Protein AF-A0A848Y6T7-F1 (afdb_monomer)

Radius of gyration: 13.12 Å; Cα contacts (8 Å, |Δi|>4): 16; chains: 1; bounding box: 25×22×40 Å

Foldseek 3Di:
DDPVLVVVVVVVVVVDDDDDDPCVPPCPVVVVSCVSVVHDDDPPDPDDD

Structure (mmCIF, N/CA/C/O backbone):
data_AF-A0A848Y6T7-F1
#
_entry.id   AF-A0A848Y6T7-F1
#
loop_
_atom_site.group_PDB
_atom_site.id
_atom_site.type_symbol
_atom_site.label_atom_id
_atom_site.label_alt_id
_atom_site.label_comp_id
_atom_site.label_asym_id
_atom_site.label_entity_id
_atom_site.label_seq_id
_atom_site.pdbx_PDB_ins_code
_atom_site.Cartn_x
_atom_site.Cartn_y
_atom_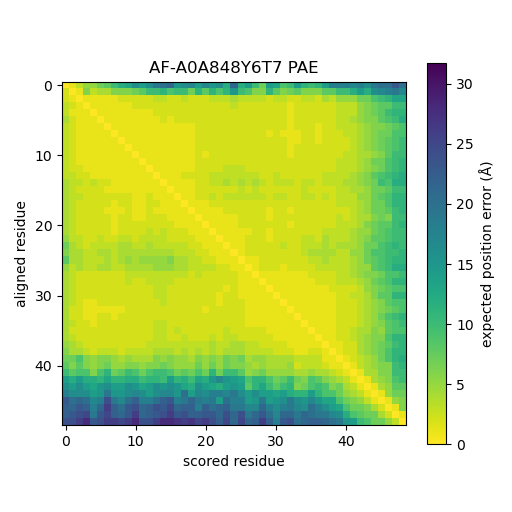site.Cartn_z
_atom_site.occupancy
_atom_site.B_iso_or_equiv
_atom_site.auth_seq_id
_atom_site.auth_comp_id
_atom_site.auth_asym_id
_atom_site.auth_atom_id
_atom_site.pdbx_PDB_model_num
ATOM 1 N N . VAL A 1 1 ? 6.827 -11.915 2.831 1.00 62.03 1 VAL A N 1
ATOM 2 C CA . VAL A 1 1 ? 5.974 -10.703 2.869 1.00 62.03 1 VAL A CA 1
ATOM 3 C C . VAL A 1 1 ? 6.900 -9.496 2.793 1.00 62.03 1 VAL A C 1
ATOM 5 O O . VAL A 1 1 ? 7.965 -9.559 3.388 1.00 62.03 1 VAL A O 1
ATOM 8 N N . SER A 1 2 ? 6.594 -8.479 1.981 1.00 84.88 2 SER A N 1
ATOM 9 C CA 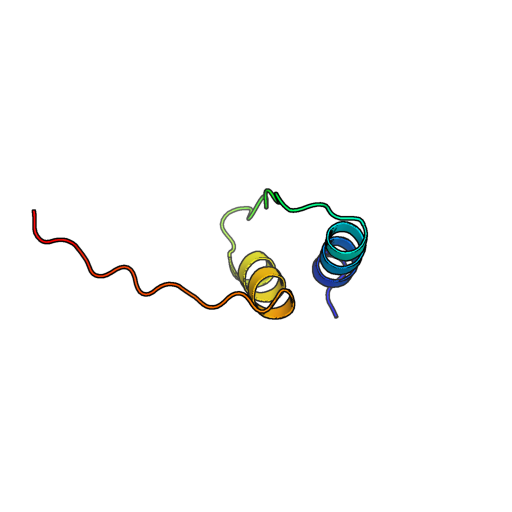. SER A 1 2 ? 7.430 -7.267 1.884 1.00 84.88 2 SER A CA 1
ATOM 10 C C . SER A 1 2 ? 7.145 -6.339 3.066 1.00 84.88 2 SER A C 1
ATOM 12 O O . SER A 1 2 ? 5.981 -6.198 3.432 1.00 84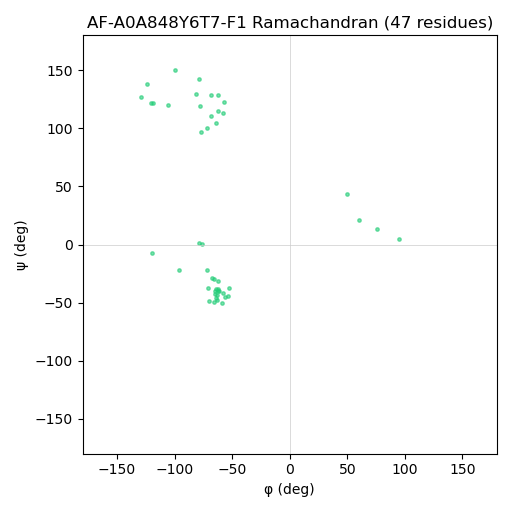.88 2 SER A O 1
ATOM 14 N N . VAL A 1 3 ? 8.166 -5.666 3.607 1.00 94.75 3 VAL A N 1
ATOM 15 C CA . VAL A 1 3 ? 8.033 -4.716 4.733 1.00 94.75 3 VAL A CA 1
ATOM 16 C C . VAL A 1 3 ? 6.966 -3.647 4.458 1.00 94.75 3 VAL A C 1
ATOM 18 O O . VAL A 1 3 ? 6.184 -3.302 5.335 1.00 94.75 3 VAL A O 1
ATOM 21 N N . ALA A 1 4 ? 6.862 -3.173 3.211 1.00 94.94 4 ALA A N 1
ATOM 22 C CA . ALA A 1 4 ? 5.855 -2.180 2.834 1.00 94.94 4 ALA A CA 1
ATOM 23 C C . ALA A 1 4 ? 4.411 -2.710 2.922 1.00 94.94 4 ALA A C 1
ATOM 25 O O . ALA A 1 4 ? 3.493 -1.932 3.164 1.00 94.94 4 ALA A O 1
ATOM 26 N N . VAL A 1 5 ? 4.196 -4.015 2.713 1.00 95.81 5 VAL A N 1
ATOM 27 C CA . VAL A 1 5 ? 2.863 -4.632 2.824 1.00 95.81 5 VAL A CA 1
ATOM 28 C C . VAL A 1 5 ? 2.427 -4.661 4.283 1.00 95.81 5 VAL A C 1
ATOM 30 O O . VAL A 1 5 ? 1.328 -4.216 4.588 1.00 95.81 5 VAL A O 1
ATOM 33 N N . GLU A 1 6 ? 3.299 -5.135 5.171 1.00 96.25 6 GLU A N 1
ATOM 34 C CA . GLU A 1 6 ? 3.046 -5.186 6.615 1.00 96.25 6 GLU A CA 1
ATOM 35 C C . GLU A 1 6 ? 2.757 -3.788 7.173 1.00 96.25 6 GLU A C 1
ATOM 37 O O . GLU A 1 6 ? 1.694 -3.556 7.743 1.00 96.25 6 GLU A O 1
ATOM 42 N N . GLN A 1 7 ? 3.621 -2.815 6.865 1.00 96.56 7 GLN A N 1
ATOM 43 C CA . GLN A 1 7 ? 3.453 -1.437 7.327 1.00 96.56 7 GLN A CA 1
ATOM 44 C C . GLN A 1 7 ? 2.119 -0.818 6.882 1.00 96.56 7 GLN A C 1
ATOM 46 O O . GLN A 1 7 ? 1.466 -0.109 7.647 1.00 96.56 7 GLN A O 1
ATOM 51 N N . VAL A 1 8 ? 1.709 -1.050 5.633 1.00 96.81 8 VAL A N 1
ATOM 52 C CA . VAL A 1 8 ? 0.452 -0.497 5.116 1.00 96.81 8 VAL A CA 1
ATOM 53 C C . VAL A 1 8 ? -0.762 -1.177 5.741 1.00 96.81 8 VAL A C 1
ATOM 55 O O . VAL A 1 8 ? -1.739 -0.486 6.028 1.00 96.81 8 VAL A O 1
ATOM 58 N N . LEU A 1 9 ? -0.708 -2.488 5.988 1.00 96.12 9 LEU A N 1
ATOM 59 C CA . LEU A 1 9 ? -1.783 -3.205 6.676 1.00 96.12 9 LEU A CA 1
ATOM 60 C C . LEU A 1 9 ? -1.967 -2.691 8.109 1.00 96.12 9 LEU A C 1
ATOM 62 O O . LEU A 1 9 ? -3.099 -2.4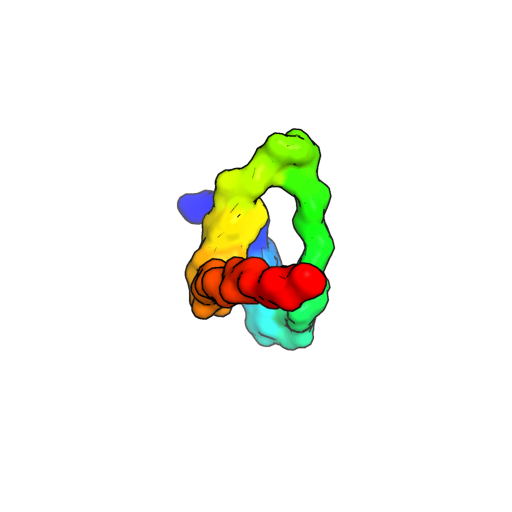08 8.504 1.00 96.12 9 LEU A O 1
ATOM 66 N N . ASP A 1 10 ? -0.875 -2.472 8.840 1.00 97.31 10 ASP A N 1
ATOM 67 C CA . ASP A 1 10 ? -0.924 -1.935 10.204 1.00 97.31 10 ASP A CA 1
ATOM 68 C C . ASP A 1 10 ? -1.494 -0.512 10.239 1.00 97.31 10 ASP A C 1
ATOM 70 O O . ASP A 1 10 ? -2.380 -0.201 11.039 1.00 97.31 10 ASP A O 1
ATOM 74 N N . LEU A 1 11 ? -1.039 0.361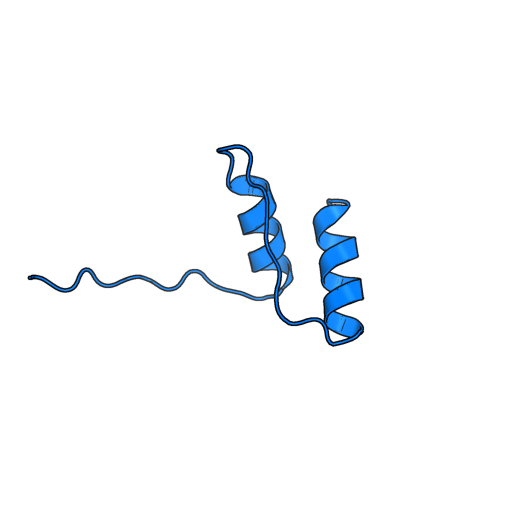 9.336 1.00 97.69 11 LEU A N 1
ATOM 75 C CA . LEU A 1 11 ? -1.558 1.728 9.227 1.00 97.69 11 LEU A CA 1
ATOM 76 C C . LEU A 1 11 ? -3.037 1.747 8.816 1.00 97.69 11 LEU A C 1
ATOM 78 O O . LEU A 1 11 ? -3.813 2.561 9.324 1.00 97.69 11 LEU A O 1
ATOM 82 N N . ALA A 1 12 ? -3.446 0.846 7.922 1.00 96.81 12 ALA A N 1
ATOM 83 C CA . ALA A 1 12 ? -4.841 0.706 7.522 1.00 96.81 12 ALA A CA 1
ATOM 84 C C . ALA A 1 12 ? -5.717 0.239 8.695 1.00 96.81 12 ALA A C 1
ATOM 86 O O . ALA A 1 12 ? -6.807 0.784 8.890 1.00 96.81 12 ALA A O 1
ATOM 87 N N . ALA A 1 13 ? -5.227 -0.695 9.518 1.00 96.88 13 ALA A N 1
ATOM 88 C CA . ALA A 1 13 ? -5.897 -1.130 10.744 1.00 96.88 13 ALA A CA 1
ATOM 89 C C . ALA A 1 13 ? -6.043 0.012 11.768 1.00 96.88 13 ALA A C 1
ATOM 91 O O . ALA A 1 13 ? -7.050 0.089 12.469 1.00 96.88 13 ALA A O 1
ATOM 92 N N . GLN A 1 14 ? -5.094 0.953 11.793 1.00 98.19 14 GLN A N 1
ATOM 93 C CA . GLN A 1 14 ? -5.162 2.184 12.594 1.00 98.19 14 GLN A CA 1
ATOM 94 C C . GLN A 1 14 ? -6.057 3.279 11.976 1.00 98.19 14 GLN A C 1
ATOM 96 O O . GLN A 1 14 ? -6.191 4.366 12.536 1.00 98.19 14 GLN A O 1
ATOM 101 N N . GLY A 1 15 ? -6.693 3.016 10.830 1.00 97.75 15 GLY A N 1
ATOM 102 C CA . GLY A 1 15 ? -7.657 3.917 10.196 1.00 97.75 15 GLY A CA 1
ATOM 103 C C . GLY A 1 15 ? -7.081 4.846 9.124 1.00 97.75 15 GLY A C 1
ATOM 104 O O . GLY A 1 15 ? -7.827 5.663 8.574 1.00 97.75 15 GLY A O 1
ATOM 105 N N . VAL A 1 16 ? -5.798 4.723 8.767 1.00 97.81 16 VAL A N 1
ATOM 106 C CA . VAL A 1 16 ? -5.212 5.475 7.646 1.00 97.81 16 VAL A CA 1
ATOM 107 C C . VAL A 1 16 ? -5.804 4.977 6.328 1.00 97.81 16 VAL A C 1
ATOM 109 O O . VAL A 1 16 ? -5.804 3.785 6.040 1.00 97.81 16 VAL 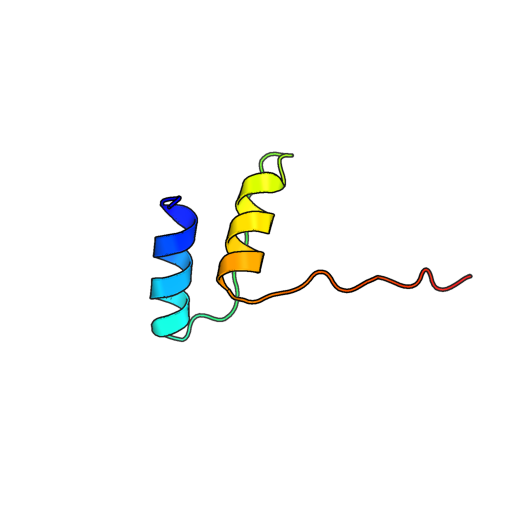A O 1
ATOM 112 N N . ARG A 1 17 ? -6.311 5.897 5.498 1.00 95.31 17 ARG A N 1
ATOM 113 C CA . ARG A 1 17 ? -6.989 5.547 4.231 1.00 95.31 17 ARG A CA 1
ATOM 114 C C . ARG A 1 17 ? -6.342 6.106 2.968 1.00 95.31 17 ARG A C 1
ATOM 116 O O . ARG A 1 17 ? -6.784 5.784 1.870 1.00 95.31 17 ARG A O 1
ATOM 123 N N . LYS A 1 18 ? -5.327 6.963 3.101 1.00 96.19 18 LYS A N 1
ATOM 124 C CA . LYS A 1 18 ? -4.631 7.592 1.971 1.00 96.19 18 LYS A CA 1
ATOM 125 C C . LYS A 1 18 ? -3.158 7.223 2.025 1.00 96.19 18 LYS A C 1
ATOM 127 O O . LYS A 1 18 ? -2.486 7.538 3.000 1.00 96.19 18 LYS A O 1
ATOM 132 N N . PHE A 1 19 ? -2.675 6.599 0.957 1.00 95.06 19 PHE A N 1
ATOM 133 C CA . PHE A 1 19 ? -1.287 6.179 0.811 1.00 95.06 19 PHE A CA 1
ATOM 134 C C . PHE A 1 19 ? -0.706 6.789 -0.461 1.00 95.06 19 PHE A C 1
ATOM 136 O O . PHE A 1 19 ? -1.369 6.821 -1.499 1.00 95.06 19 PHE A O 1
ATOM 143 N N . HIS A 1 20 ? 0.531 7.272 -0.378 1.00 95.19 20 HIS A N 1
ATOM 144 C CA . HIS A 1 20 ? 1.291 7.747 -1.526 1.00 95.19 20 HIS A CA 1
ATOM 145 C C . HIS A 1 20 ? 2.551 6.898 -1.661 1.00 95.19 20 HIS A C 1
ATOM 147 O O . HIS A 1 20 ? 3.349 6.822 -0.730 1.00 95.19 20 HIS A O 1
ATOM 153 N N . PHE A 1 21 ? 2.719 6.249 -2.811 1.00 94.69 21 PHE A N 1
ATOM 154 C CA . PHE A 1 21 ? 3.856 5.375 -3.072 1.00 94.69 21 PHE A CA 1
ATOM 155 C C . PHE A 1 21 ? 4.837 6.061 -4.015 1.00 94.69 21 PHE A C 1
ATOM 157 O O . PHE A 1 21 ? 4.503 6.351 -5.164 1.00 94.69 21 PHE A O 1
ATOM 164 N N . PHE A 1 22 ? 6.073 6.250 -3.559 1.00 95.44 22 PHE A N 1
ATOM 165 C CA . PHE A 1 22 ? 7.181 6.596 -4.442 1.00 95.44 22 PHE A CA 1
ATOM 166 C C . PHE A 1 22 ? 7.636 5.340 -5.181 1.00 95.44 22 PHE A C 1
ATOM 168 O O . PHE A 1 22 ? 8.394 4.525 -4.663 1.00 95.44 22 PHE A O 1
ATOM 175 N N . THR A 1 23 ? 7.133 5.169 -6.399 1.00 94.81 23 THR A N 1
ATOM 176 C CA . THR A 1 23 ? 7.360 3.967 -7.214 1.00 94.81 23 THR A CA 1
ATOM 177 C C . THR A 1 23 ? 8.783 3.860 -7.754 1.00 94.81 23 THR A C 1
ATOM 179 O O . THR A 1 23 ? 9.212 2.772 -8.123 1.00 94.81 23 THR A O 1
ATOM 182 N N . LEU A 1 24 ? 9.521 4.975 -7.841 1.00 95.56 24 LEU A N 1
ATOM 183 C CA . LEU A 1 24 ? 10.846 5.035 -8.476 1.00 95.56 24 LEU A CA 1
ATOM 184 C C . LEU A 1 24 ? 10.843 4.387 -9.878 1.00 95.56 24 LEU A C 1
ATOM 186 O O . LEU A 1 24 ? 11.729 3.603 -10.220 1.00 95.56 24 LEU A O 1
ATOM 190 N N . ASN A 1 25 ? 9.804 4.685 -10.669 1.00 95.56 25 ASN A N 1
ATOM 191 C CA . ASN A 1 25 ? 9.536 4.113 -11.997 1.00 95.56 25 ASN A CA 1
ATOM 192 C C . ASN A 1 25 ? 9.346 2.580 -12.024 1.00 95.56 25 ASN A C 1
ATOM 194 O O . ASN A 1 25 ? 9.479 1.966 -13.081 1.00 95.56 25 ASN A O 1
ATOM 198 N N . LYS A 1 26 ? 9.010 1.949 -10.889 1.00 93.50 26 LYS A N 1
ATOM 199 C CA . LYS A 1 26 ? 8.717 0.509 -10.773 1.00 93.50 26 LYS A CA 1
ATOM 200 C C . LYS A 1 26 ? 7.392 0.278 -10.048 1.00 93.50 26 LYS A C 1
ATOM 202 O O . LYS A 1 26 ? 7.178 0.771 -8.943 1.00 93.50 26 LYS A O 1
ATOM 207 N N . SER A 1 27 ? 6.489 -0.487 -10.654 1.00 93.50 27 SER A N 1
ATOM 208 C CA . SER A 1 27 ? 5.119 -0.656 -10.150 1.00 93.50 27 SER A CA 1
ATOM 209 C C . SER A 1 27 ? 4.905 -1.902 -9.290 1.00 93.50 27 SER A C 1
ATOM 211 O O . SER A 1 27 ? 3.977 -1.904 -8.484 1.00 93.50 27 SER A O 1
ATOM 213 N N . ASP A 1 28 ? 5.748 -2.932 -9.407 1.00 93.88 28 ASP A N 1
ATOM 214 C CA . ASP A 1 28 ? 5.497 -4.256 -8.814 1.00 93.88 28 ASP A CA 1
ATOM 215 C C . ASP A 1 28 ? 5.190 -4.207 -7.312 1.00 93.88 28 ASP A C 1
ATOM 217 O O . ASP A 1 28 ? 4.226 -4.820 -6.848 1.00 93.88 28 ASP A O 1
ATOM 221 N N . LEU A 1 29 ? 5.963 -3.422 -6.551 1.00 93.56 29 LEU A N 1
ATOM 222 C CA . LEU A 1 29 ? 5.764 -3.275 -5.109 1.00 93.56 29 LEU A CA 1
ATOM 223 C C . LEU A 1 29 ? 4.437 -2.583 -4.780 1.00 93.56 29 LEU A C 1
ATOM 225 O O . LEU A 1 29 ? 3.675 -3.082 -3.955 1.00 93.56 29 LEU A O 1
ATOM 229 N N . ALA A 1 30 ? 4.148 -1.451 -5.427 1.00 94.12 30 ALA A N 1
ATOM 230 C CA . ALA A 1 30 ? 2.915 -0.704 -5.192 1.00 94.12 30 ALA A CA 1
ATOM 231 C C . ALA A 1 30 ? 1.682 -1.549 -5.554 1.00 94.12 30 ALA A C 1
ATOM 233 O O . ALA A 1 30 ? 0.703 -1.579 -4.811 1.00 94.12 30 ALA A O 1
ATOM 234 N N . VAL A 1 31 ? 1.758 -2.312 -6.648 1.00 93.31 31 VAL A N 1
ATOM 235 C CA . VAL A 1 31 ? 0.697 -3.239 -7.062 1.00 93.31 31 VAL A CA 1
ATOM 236 C C . VAL A 1 31 ? 0.518 -4.372 -6.047 1.00 93.31 31 VAL A C 1
ATOM 238 O O . VAL A 1 31 ? -0.618 -4.712 -5.715 1.00 93.31 31 VAL A O 1
ATOM 241 N N . ALA A 1 32 ? 1.604 -4.945 -5.521 1.00 94.19 32 ALA A N 1
ATOM 242 C CA . ALA A 1 32 ? 1.533 -5.984 -4.493 1.00 94.19 32 ALA A CA 1
ATOM 243 C C . ALA A 1 32 ? 0.882 -5.478 -3.193 1.00 94.19 32 ALA A C 1
ATOM 245 O O . ALA A 1 32 ? 0.066 -6.189 -2.598 1.00 94.19 32 ALA A O 1
ATOM 246 N N . VAL A 1 33 ? 1.185 -4.241 -2.784 1.00 95.00 33 VAL A N 1
ATOM 247 C CA . VAL A 1 33 ? 0.530 -3.593 -1.637 1.00 95.00 33 VAL A CA 1
ATOM 248 C C . VAL A 1 33 ? -0.964 -3.398 -1.901 1.00 95.00 33 VAL A C 1
ATOM 250 O O . VAL A 1 33 ? -1.777 -3.808 -1.075 1.00 95.00 33 VAL A O 1
ATOM 253 N N . CYS A 1 34 ? -1.349 -2.873 -3.070 1.00 94.12 34 CYS A N 1
ATOM 254 C CA . CYS A 1 34 ? -2.761 -2.717 -3.436 1.00 94.12 34 CYS A CA 1
ATOM 255 C C . CYS A 1 34 ? -3.526 -4.049 -3.384 1.00 94.12 34 CYS A C 1
ATOM 257 O O . CYS A 1 34 ? -4.603 -4.116 -2.797 1.00 94.12 34 CYS A O 1
ATOM 259 N N . ARG A 1 35 ? -2.954 -5.128 -3.932 1.00 93.62 35 ARG A N 1
ATOM 260 C CA . ARG A 1 35 ? -3.566 -6.467 -3.879 1.00 93.62 35 ARG A CA 1
ATOM 261 C C . ARG A 1 35 ? -3.712 -6.987 -2.448 1.00 93.62 35 ARG A C 1
ATOM 263 O O . ARG A 1 35 ? -4.731 -7.588 -2.131 1.00 93.62 35 ARG A O 1
ATOM 270 N N . SER A 1 36 ? -2.727 -6.730 -1.585 1.00 93.50 36 SER A N 1
ATOM 271 C CA . SER A 1 36 ? -2.766 -7.140 -0.170 1.00 93.50 36 SER A CA 1
ATOM 272 C C . SER A 1 36 ? -3.836 -6.387 0.628 1.00 93.50 36 SER A C 1
ATOM 274 O O . SER A 1 36 ? -4.413 -6.942 1.555 1.00 93.50 36 SER A O 1
ATOM 276 N N . LEU A 1 37 ? -4.157 -5.154 0.221 1.00 92.62 37 LEU A N 1
ATOM 277 C CA . LEU A 1 37 ? -5.298 -4.380 0.724 1.00 92.62 37 LEU A CA 1
ATOM 278 C C . LEU A 1 37 ? -6.657 -4.839 0.156 1.00 92.62 37 LEU A C 1
ATOM 280 O O . LEU A 1 37 ? -7.682 -4.235 0.463 1.00 92.62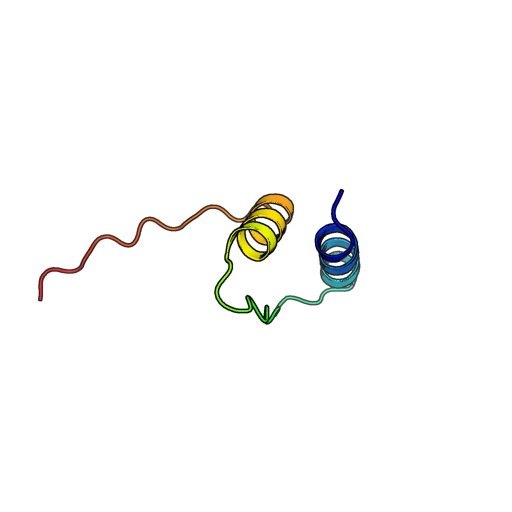 37 LEU A O 1
ATOM 284 N N . GLY A 1 38 ? -6.684 -5.867 -0.699 1.00 92.44 38 GLY A N 1
ATOM 285 C CA . GLY A 1 38 ? -7.897 -6.333 -1.374 1.00 92.44 38 GLY A CA 1
ATOM 286 C C . GLY A 1 38 ? -8.355 -5.440 -2.532 1.00 92.44 38 GLY A C 1
ATOM 287 O O 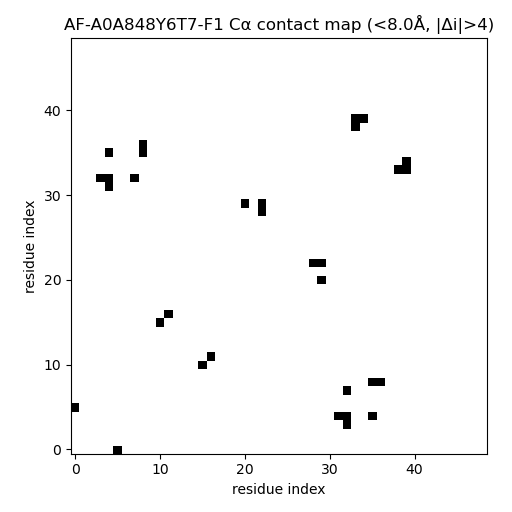. GLY A 1 38 ? -9.477 -5.594 -3.013 1.00 92.44 38 GLY A O 1
ATOM 288 N N . LEU A 1 39 ? -7.518 -4.506 -2.999 1.00 91.31 39 LEU A N 1
ATOM 289 C CA . LEU A 1 39 ? -7.843 -3.638 -4.129 1.00 91.31 39 LEU A CA 1
ATOM 290 C C . LEU A 1 39 ? -7.599 -4.371 -5.452 1.00 91.31 39 LEU A C 1
ATOM 292 O O . LEU A 1 39 ? -6.520 -4.914 -5.701 1.00 91.31 39 LEU A O 1
ATOM 296 N N . ALA A 1 40 ? -8.603 -4.332 -6.325 1.00 87.56 40 ALA A N 1
ATOM 297 C CA . ALA A 1 40 ? -8.526 -4.853 -7.682 1.00 87.56 40 ALA A CA 1
ATOM 298 C C . ALA A 1 40 ? -8.271 -3.718 -8.692 1.00 87.56 40 ALA A C 1
ATOM 300 O O . ALA A 1 40 ? -8.696 -2.582 -8.463 1.00 87.56 40 ALA A O 1
ATOM 301 N N . PRO A 1 41 ? -7.592 -3.998 -9.819 1.00 88.81 41 PRO A N 1
ATOM 302 C CA . PRO A 1 41 ? -7.452 -3.022 -10.890 1.00 88.81 41 PRO A CA 1
ATOM 303 C C . PRO A 1 41 ? -8.830 -2.662 -11.450 1.00 88.81 41 PRO A C 1
ATOM 305 O O . PRO A 1 41 ? -9.607 -3.535 -11.835 1.00 88.81 41 PRO A O 1
ATOM 308 N N . VAL A 1 42 ? -9.119 -1.366 -11.532 1.00 86.56 42 VAL A N 1
ATOM 309 C CA . VAL A 1 42 ? -10.287 -0.875 -12.264 1.00 86.56 42 VAL A CA 1
ATOM 310 C C . VAL A 1 42 ? -9.931 -0.909 -13.744 1.00 86.56 42 VAL A C 1
ATOM 312 O O . VAL A 1 42 ? -8.984 -0.246 -14.168 1.00 86.56 42 VAL A O 1
ATOM 315 N N . GLN A 1 43 ? -10.670 -1.685 -14.538 1.00 80.12 43 GLN A N 1
ATOM 316 C CA . GLN A 1 43 ? -10.574 -1.588 -15.990 1.00 80.12 43 GLN A CA 1
ATOM 317 C C . GLN A 1 43 ? -11.049 -0.194 -16.396 1.00 80.12 43 GLN A C 1
ATOM 319 O O . GLN A 1 43 ? -12.241 0.104 -16.365 1.00 80.12 43 GLN A O 1
ATOM 324 N N . GLN A 1 44 ? -10.109 0.684 -16.740 1.00 77.69 44 GLN A N 1
ATOM 325 C CA . GLN A 1 44 ? -10.456 1.955 -17.353 1.00 77.69 44 GLN A CA 1
ATOM 326 C C . GLN A 1 44 ? -10.920 1.674 -18.777 1.00 77.69 44 GLN A C 1
ATOM 328 O O . GLN A 1 44 ? -10.111 1.475 -19.682 1.00 77.69 44 GLN A O 1
ATOM 333 N N . THR A 1 45 ? -12.234 1.650 -18.978 1.00 75.88 45 THR A N 1
ATOM 334 C CA . THR A 1 45 ? -12.810 1.707 -20.316 1.00 75.88 45 THR A CA 1
ATOM 335 C C . THR A 1 45 ? -12.394 3.042 -20.921 1.00 75.88 45 THR A C 1
ATOM 337 O O . THR A 1 45 ? -12.749 4.100 -20.397 1.00 75.88 45 THR A O 1
ATOM 340 N N . LEU A 1 46 ? -11.592 3.004 -21.986 1.00 76.25 46 LEU A N 1
ATOM 341 C CA . LEU A 1 46 ? -11.218 4.206 -22.722 1.00 76.25 46 LEU A CA 1
ATOM 342 C C . LEU A 1 46 ? -12.509 4.876 -23.199 1.00 76.25 46 LEU A C 1
ATOM 344 O O . LEU A 1 46 ? -13.245 4.317 -24.011 1.00 76.25 46 LEU A O 1
ATOM 348 N N . LYS A 1 47 ? -12.815 6.057 -22.659 1.00 67.75 47 LYS A N 1
ATOM 349 C CA . LYS A 1 47 ? -13.871 6.904 -23.208 1.00 67.75 47 LYS A CA 1
ATOM 350 C C . LYS A 1 47 ? -13.355 7.395 -24.558 1.00 67.75 47 LYS A C 1
ATOM 352 O O . LYS A 1 47 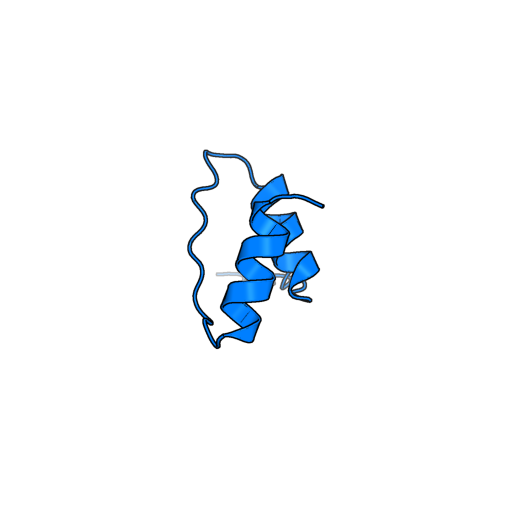? -12.380 8.142 -24.589 1.00 67.75 47 LYS A O 1
ATOM 357 N N . ALA A 1 48 ? -13.961 6.926 -25.648 1.00 69.06 48 ALA A N 1
ATOM 358 C CA . ALA A 1 48 ? -13.738 7.510 -26.964 1.00 69.06 48 ALA A CA 1
ATOM 359 C C . ALA A 1 48 ? -14.098 9.002 -26.879 1.00 69.06 48 ALA A C 1
ATOM 361 O O . ALA A 1 48 ? -15.185 9.339 -26.402 1.00 69.06 48 ALA A O 1
ATOM 362 N N . ALA A 1 49 ? -13.129 9.852 -27.219 1.00 62.25 49 ALA A N 1
ATOM 363 C CA . ALA A 1 49 ? -13.274 11.302 -27.266 1.00 62.25 49 ALA A CA 1
ATOM 364 C C . ALA A 1 49 ? -13.961 11.730 -28.565 1.00 62.25 49 ALA A C 1
ATOM 366 O O . ALA A 1 49 ? -13.719 11.056 -29.594 1.00 62.25 49 ALA A O 1
#

Sequence (49 aa):
VSVAVEQVLDLAAQGVRKFHFFTLNKSDLAVAVCRSLGLAPVQQTLKAA

Solvent-accessible surface area (backbone atoms only — not comparable to full-atom values): 3365 Å² total; per-residue (Å²): 135,58,72,70,42,55,55,49,53,56,41,40,75,74,66,55,86,82,84,86,79,88,48,86,95,44,59,69,65,62,52,51,38,39,48,74,73,70,51,74,87,76,83,78,74,81,77,84,128

pLDDT: mean 90.59, std 9.29, range [62.03, 98.19]

Secondary structure (DSSP, 8-state):
--HHHHHHHHHHHTT--------TT--HHHHHHHHHTTPPPP-------

Mean predicted aligned error: 5.07 Å